Protein AF-A0A970J2X9-F1 (afdb_monomer)

Sequence (117 aa):
MKTAGAEEEQDLPGTDPVLKCYNGSQEVLALTYEQALAYIHSRNRFGIKLGLERMRALLAILGAPQQEYPVIHIAGTNGKGSTTALVGAVLKRAGYRVGVFTSPHLSSYCERLVING

Mean predicted aligned error: 11.16 Å

pLDDT: mean 79.53, std 22.26, range [27.92, 97.69]

Radius of gyration: 20.01 Å; Cα contacts (8 Å, |Δi|>4): 76; chains: 1; bounding box: 49×60×36 Å

Solvent-accessible surface area (backbone atoms only — not comparable to full-atom values): 7858 Å² total; per-residue (Å²): 143,79,92,86,74,87,78,77,84,74,85,65,95,81,73,66,74,67,41,81,40,62,70,82,92,44,85,44,92,54,42,41,66,66,57,48,50,51,54,59,59,64,65,58,80,80,61,90,74,85,81,58,65,69,56,53,53,51,35,58,77,67,71,41,65,84,74,78,56,93,81,88,86,78,82,71,96,67,61,45,64,62,52,50,53,52,53,48,52,54,44,39,74,71,71,47,91,36,78,48,80,51,77,83,60,91,90,45,80,64,69,23,59,37,70,70,115

Structure (mmCIF, N/CA/C/O backbone):
data_AF-A0A970J2X9-F1
#
_entry.id   AF-A0A970J2X9-F1
#
loop_
_atom_site.group_PDB
_atom_site.id
_atom_site.type_symbol
_atom_site.label_atom_id
_atom_site.label_alt_id
_atom_site.label_comp_id
_atom_site.label_asym_id
_atom_site.label_entity_id
_atom_site.label_seq_id
_atom_site.pdbx_PDB_ins_code
_atom_site.Cartn_x
_atom_site.Cartn_y
_atom_site.Cartn_z
_atom_site.occupancy
_atom_site.B_iso_or_equiv
_atom_site.auth_seq_id
_atom_site.auth_comp_id
_atom_site.auth_asym_id
_atom_site.auth_atom_id
_atom_site.pdbx_PDB_model_num
ATOM 1 N N . MET A 1 1 ? -33.994 -47.938 9.573 1.00 35.44 1 MET A N 1
ATOM 2 C CA . MET A 1 1 ? -33.429 -48.877 8.576 1.00 35.44 1 MET A CA 1
ATOM 3 C C . MET A 1 1 ? -33.719 -48.265 7.211 1.00 35.44 1 MET A C 1
ATOM 5 O O . MET A 1 1 ? -34.874 -48.243 6.838 1.00 35.44 1 MET A O 1
ATOM 9 N N . LYS A 1 2 ? -32.814 -47.607 6.489 1.00 30.16 2 LYS A N 1
ATOM 10 C CA . LYS A 1 2 ? -31.354 -47.483 6.536 1.00 30.16 2 LYS A CA 1
ATOM 11 C C . LYS A 1 2 ? -30.960 -46.031 6.231 1.00 30.16 2 LYS A C 1
ATOM 13 O O . LYS A 1 2 ? -31.621 -45.356 5.454 1.00 30.16 2 LYS A O 1
ATOM 18 N N . THR A 1 3 ? -29.872 -45.621 6.861 1.00 35.84 3 THR A N 1
ATOM 19 C CA . THR A 1 3 ? -28.998 -44.500 6.525 1.00 35.84 3 THR A CA 1
ATOM 20 C C . THR A 1 3 ? -28.284 -44.729 5.188 1.00 35.84 3 THR A C 1
ATOM 22 O O . THR A 1 3 ? -27.820 -45.835 4.918 1.00 35.84 3 THR A O 1
ATOM 25 N N . ALA A 1 4 ? -28.172 -43.669 4.394 1.00 35.16 4 ALA A N 1
ATOM 26 C CA . ALA A 1 4 ? -27.162 -43.423 3.361 1.00 35.16 4 ALA A CA 1
ATOM 27 C C . ALA A 1 4 ? -27.274 -41.922 3.068 1.00 35.16 4 ALA A C 1
ATOM 29 O O . ALA A 1 4 ? -28.380 -41.434 2.877 1.00 35.16 4 ALA A O 1
ATOM 30 N N . GLY A 1 5 ? -26.257 -41.087 3.095 1.00 27.92 5 GLY A N 1
ATOM 31 C CA . GLY A 1 5 ? -24.822 -41.216 3.257 1.00 27.92 5 GLY A CA 1
ATOM 32 C C . GLY A 1 5 ? -24.366 -39.799 2.930 1.00 27.92 5 GLY A C 1
ATOM 33 O O . GLY A 1 5 ? -24.695 -39.300 1.858 1.00 27.92 5 GLY A O 1
ATOM 34 N N . ALA A 1 6 ? -23.783 -39.102 3.902 1.00 34.69 6 ALA A N 1
ATOM 35 C CA . ALA A 1 6 ? -23.214 -37.787 3.666 1.00 34.69 6 ALA A CA 1
ATOM 36 C C . ALA A 1 6 ? -22.039 -37.985 2.707 1.00 34.69 6 ALA A C 1
ATOM 38 O O . ALA A 1 6 ? -21.061 -38.634 3.073 1.00 34.69 6 ALA A O 1
ATOM 39 N N . GLU A 1 7 ? -22.178 -37.516 1.472 1.00 32.66 7 GLU A N 1
ATOM 40 C CA . GLU A 1 7 ? -21.046 -37.440 0.561 1.00 32.66 7 GLU A CA 1
ATOM 41 C C . GLU A 1 7 ? -20.234 -36.212 0.963 1.00 32.66 7 GLU A C 1
ATOM 43 O O . GLU A 1 7 ? -20.703 -35.075 0.912 1.00 32.66 7 GLU A O 1
ATOM 48 N N . GLU A 1 8 ? -19.048 -36.506 1.487 1.00 31.27 8 GLU A N 1
ATOM 49 C CA . GLU A 1 8 ? -17.985 -35.573 1.820 1.00 31.27 8 GLU A CA 1
ATOM 50 C C . GLU A 1 8 ? -17.689 -34.676 0.615 1.00 31.27 8 GLU A C 1
ATOM 52 O O . GLU A 1 8 ? -17.231 -35.139 -0.431 1.00 31.27 8 GLU A O 1
ATOM 57 N N . GLU A 1 9 ? -17.929 -33.378 0.782 1.00 33.19 9 GLU A N 1
ATOM 58 C CA . GLU A 1 9 ? -17.438 -32.342 -0.117 1.00 33.19 9 GLU A 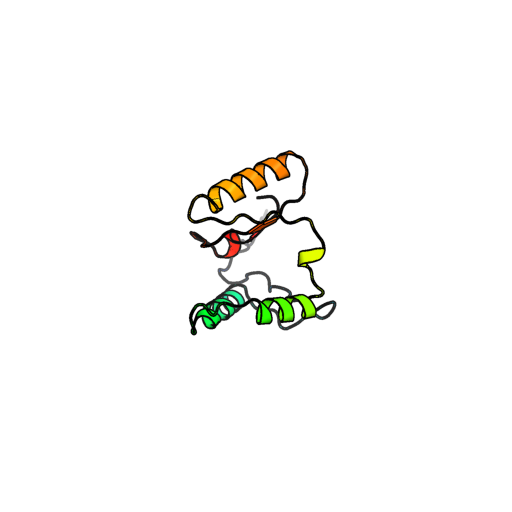CA 1
ATOM 59 C C . GLU A 1 9 ? -15.916 -32.272 0.064 1.00 33.19 9 GLU A C 1
ATOM 61 O O . GLU A 1 9 ? -15.388 -31.629 0.971 1.00 33.19 9 GLU A O 1
ATOM 66 N N . GLN A 1 10 ? -15.217 -33.076 -0.737 1.00 30.44 10 GLN A N 1
ATOM 67 C CA . GLN A 1 10 ? -13.765 -33.108 -0.790 1.00 30.44 10 GLN A CA 1
ATOM 68 C C . GLN A 1 10 ? -13.259 -31.774 -1.332 1.00 30.44 10 GLN A C 1
ATOM 70 O O . GLN A 1 10 ? -13.498 -31.415 -2.484 1.00 30.44 10 GLN A O 1
ATOM 75 N N . ASP A 1 11 ? -12.539 -31.073 -0.466 1.00 38.56 11 ASP A N 1
ATOM 76 C CA . ASP A 1 11 ? -11.775 -29.864 -0.734 1.00 38.56 11 ASP A CA 1
ATOM 77 C C . ASP A 1 11 ? -10.707 -30.174 -1.805 1.00 38.56 11 ASP A C 1
ATOM 79 O O . ASP A 1 11 ? -9.627 -30.706 -1.526 1.00 38.56 11 ASP A O 1
ATOM 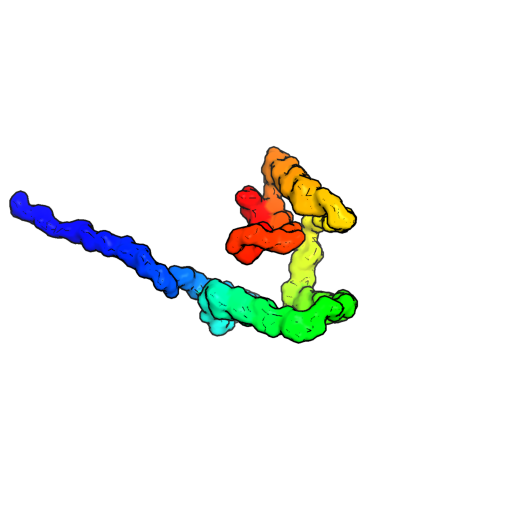83 N N . LEU A 1 12 ? -11.053 -29.949 -3.076 1.00 37.91 12 LEU A N 1
ATOM 84 C CA . LEU A 1 12 ? -10.149 -30.135 -4.208 1.00 37.91 12 LEU A CA 1
ATOM 85 C C . LEU A 1 12 ? -9.147 -28.967 -4.242 1.00 37.91 12 LEU A C 1
ATOM 87 O O . LEU A 1 12 ? -9.563 -27.808 -4.295 1.00 37.91 12 LEU A O 1
ATOM 91 N N . PRO A 1 13 ? -7.825 -29.224 -4.284 1.00 37.91 13 PRO A N 1
ATOM 92 C CA . PRO A 1 13 ? -6.838 -28.161 -4.403 1.00 37.91 13 PRO A CA 1
ATOM 93 C C . PRO A 1 13 ? -6.902 -27.580 -5.821 1.00 37.91 13 PRO A C 1
ATOM 95 O O . PRO A 1 13 ? -6.377 -28.177 -6.761 1.00 37.91 13 PRO A O 1
ATOM 98 N N . GLY A 1 14 ? -7.565 -26.433 -5.994 1.00 42.97 14 GLY A N 1
ATOM 99 C CA . GLY A 1 14 ? -7.553 -25.719 -7.277 1.00 42.97 14 GLY A CA 1
ATOM 100 C C . GLY A 1 14 ? -8.796 -24.926 -7.676 1.00 42.97 14 GLY A C 1
ATOM 101 O O . GLY A 1 14 ? -8.851 -24.475 -8.817 1.00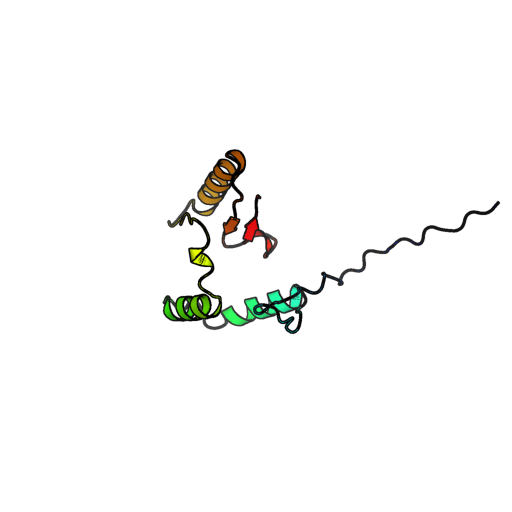 42.97 14 GLY A O 1
ATOM 102 N N . THR A 1 15 ? -9.781 -24.719 -6.803 1.00 41.75 15 THR A N 1
ATOM 103 C CA . THR A 1 15 ? -10.887 -23.787 -7.087 1.00 41.75 15 THR A CA 1
ATOM 104 C C . THR A 1 15 ? -10.826 -22.578 -6.170 1.00 41.75 15 THR A C 1
ATOM 106 O O . THR A 1 15 ? -11.737 -22.338 -5.380 1.00 41.75 15 THR A O 1
ATOM 109 N N . ASP A 1 16 ? -9.751 -21.796 -6.287 1.00 49.06 16 ASP A N 1
ATOM 110 C CA . ASP A 1 16 ? -9.787 -20.426 -5.783 1.00 49.06 16 ASP A CA 1
ATOM 111 C C . ASP A 1 16 ? -10.945 -19.697 -6.489 1.00 49.06 16 ASP A C 1
ATOM 113 O O . ASP A 1 16 ? -11.055 -19.771 -7.722 1.00 49.06 16 ASP A O 1
ATOM 117 N N . PRO A 1 17 ? -11.852 -19.030 -5.750 1.00 48.09 17 PRO A N 1
ATOM 118 C CA . PRO A 1 17 ? -12.983 -18.347 -6.349 1.00 48.09 17 PRO A CA 1
ATOM 119 C C . PRO A 1 17 ? -12.462 -17.352 -7.383 1.00 48.09 17 PRO A C 1
ATOM 121 O O . PRO A 1 17 ? -11.663 -16.469 -7.074 1.00 48.09 17 PRO A O 1
ATOM 124 N N . VAL A 1 18 ? -12.919 -17.538 -8.621 1.00 51.59 18 VAL A N 1
ATOM 125 C CA . VAL A 1 18 ? -12.629 -16.702 -9.786 1.00 51.59 18 VAL A CA 1
ATOM 126 C C . VAL A 1 18 ? -12.661 -15.226 -9.371 1.00 51.59 18 VAL A C 1
ATOM 128 O O . VAL A 1 18 ? -13.716 -14.698 -9.006 1.00 51.59 18 VAL A O 1
ATOM 131 N N . LEU A 1 19 ? -11.492 -14.574 -9.363 1.00 49.59 19 LEU A N 1
ATOM 132 C CA . LEU A 1 19 ? -11.353 -13.213 -8.860 1.00 49.59 19 LEU A CA 1
ATOM 133 C C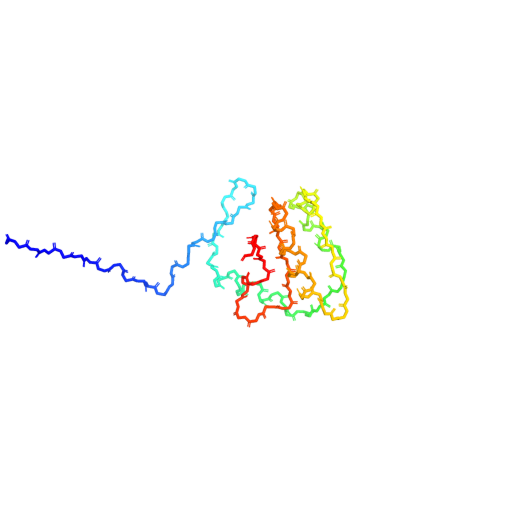 . LEU A 1 19 ? -12.071 -12.281 -9.840 1.00 49.59 19 LEU A C 1
ATOM 135 O O . LEU A 1 19 ? -11.593 -12.038 -10.949 1.00 49.59 19 LEU A O 1
ATOM 139 N N . LYS A 1 20 ? -13.253 -11.787 -9.463 1.00 47.97 20 LYS A N 1
ATOM 140 C CA . LYS A 1 20 ? -14.027 -10.894 -10.327 1.00 47.97 20 LYS A CA 1
ATOM 141 C C . LYS A 1 20 ? -13.323 -9.545 -10.436 1.00 47.97 20 LYS A C 1
ATOM 143 O O . LYS A 1 20 ? -13.345 -8.735 -9.511 1.00 47.97 20 LYS A O 1
ATOM 148 N N . CYS A 1 21 ? -12.686 -9.316 -11.577 1.00 46.94 21 CYS A N 1
ATOM 149 C CA . CYS A 1 21 ? -12.076 -8.043 -11.923 1.00 46.94 21 CYS A CA 1
ATOM 150 C C . CYS A 1 21 ? -13.136 -7.137 -12.555 1.00 46.94 21 CYS A C 1
ATOM 152 O O . CYS A 1 21 ? -13.727 -7.485 -13.577 1.00 46.94 21 CYS A O 1
ATOM 154 N N . TYR A 1 22 ? -13.347 -5.959 -11.970 1.00 51.72 22 TYR A N 1
ATOM 155 C CA . TYR A 1 22 ? -14.264 -4.956 -12.503 1.00 51.72 22 TYR A CA 1
ATOM 156 C C . TYR A 1 22 ? -13.497 -3.711 -12.945 1.00 51.72 22 TYR A C 1
ATOM 158 O O . TYR A 1 22 ? -12.707 -3.155 -12.182 1.00 51.72 22 TYR A O 1
ATOM 166 N N . ASN A 1 23 ? -13.752 -3.254 -14.171 1.00 48.06 23 ASN A N 1
ATOM 167 C CA . ASN A 1 23 ? -13.413 -1.902 -14.609 1.00 48.06 23 ASN A CA 1
ATOM 168 C C . ASN A 1 23 ? -14.714 -1.084 -14.622 1.00 48.06 23 ASN A C 1
ATOM 170 O O . ASN A 1 23 ? -15.478 -1.133 -15.587 1.00 48.06 23 ASN A O 1
ATOM 174 N N . GLY A 1 24 ? -15.034 -0.428 -13.504 1.00 64.94 24 GLY A N 1
ATOM 175 C CA . GLY A 1 24 ? -16.362 0.157 -13.293 1.00 64.94 24 GLY A CA 1
ATOM 176 C C . GLY A 1 24 ? -17.434 -0.924 -13.094 1.00 64.94 24 GLY A C 1
ATOM 177 O O . GLY A 1 24 ? -17.332 -1.721 -12.169 1.00 64.94 24 GLY A O 1
ATOM 178 N N . SER A 1 25 ? -18.463 -0.956 -13.952 1.00 49.97 25 SER A N 1
ATOM 179 C CA . SER A 1 25 ? -19.575 -1.931 -13.898 1.00 49.97 25 SER A CA 1
ATOM 180 C C . SER A 1 25 ? -19.405 -3.141 -14.829 1.00 49.97 25 SER A C 1
ATOM 182 O O . SER A 1 25 ? -20.299 -3.981 -14.898 1.00 49.97 25 SER A O 1
ATOM 184 N N . GLN A 1 26 ? -18.300 -3.229 -15.577 1.00 47.56 26 GLN A N 1
ATOM 185 C CA . GLN A 1 26 ? -18.056 -4.324 -16.520 1.00 47.56 26 GLN A CA 1
ATOM 186 C C . GLN A 1 26 ? -17.154 -5.399 -15.910 1.00 47.56 26 GLN A C 1
ATOM 188 O O . GLN A 1 26 ? -16.064 -5.097 -15.421 1.00 47.56 26 GLN A O 1
ATOM 193 N N . GLU A 1 27 ? -17.620 -6.648 -15.964 1.00 53.47 27 GLU A N 1
ATOM 194 C CA . GLU A 1 27 ? -16.859 -7.844 -15.598 1.00 53.47 27 GLU A CA 1
ATOM 195 C C . GLU A 1 27 ? -15.848 -8.144 -16.714 1.00 53.47 27 GLU A C 1
ATOM 197 O O . GLU A 1 27 ? -16.218 -8.357 -17.870 1.00 53.47 27 GLU A O 1
ATOM 202 N N . VAL A 1 28 ? -14.559 -8.099 -16.386 1.00 59.19 28 VAL A N 1
ATOM 203 C CA . VAL A 1 28 ? -13.462 -8.401 -17.317 1.00 59.19 28 VAL A CA 1
ATOM 204 C C . VAL A 1 28 ? -12.888 -9.768 -16.953 1.00 59.19 28 VAL A C 1
ATOM 206 O O . VAL A 1 28 ? -12.892 -10.116 -15.774 1.00 59.19 28 VAL A O 1
ATOM 209 N N . LEU A 1 29 ? -12.402 -10.517 -17.961 1.00 58.06 29 LEU A N 1
ATOM 210 C CA . LEU A 1 29 ? -11.774 -11.848 -17.855 1.00 58.06 29 LEU A CA 1
ATOM 211 C C . LEU A 1 29 ? -11.165 -12.093 -16.472 1.00 58.06 29 LEU A C 1
ATOM 213 O O . LEU A 1 29 ? -10.138 -11.515 -16.109 1.00 58.06 29 LEU A O 1
ATOM 217 N N . ALA A 1 30 ? -11.846 -12.929 -15.702 1.00 68.94 30 ALA A N 1
ATOM 218 C CA . ALA A 1 30 ? -11.481 -13.177 -14.332 1.00 68.94 30 ALA A CA 1
ATOM 219 C C . ALA A 1 30 ? -10.290 -14.141 -14.287 1.00 68.94 30 ALA A C 1
ATOM 221 O O . ALA A 1 30 ? -10.344 -15.252 -14.814 1.00 68.94 30 ALA A O 1
ATOM 222 N N . LEU A 1 31 ? -9.189 -13.667 -13.707 1.00 77.19 31 LEU A N 1
ATOM 223 C CA . LEU A 1 31 ? -7.981 -14.456 -13.493 1.00 77.19 31 LEU A CA 1
ATOM 224 C C . LEU A 1 31 ? -8.147 -15.272 -12.210 1.00 77.19 31 LEU A C 1
ATOM 226 O O . LEU A 1 31 ? -8.720 -14.781 -11.233 1.00 77.19 31 LEU A O 1
ATOM 230 N N . THR A 1 32 ? -7.599 -16.487 -12.177 1.00 88.31 32 THR A N 1
ATOM 231 C CA . THR A 1 32 ? -7.380 -17.166 -10.890 1.00 88.31 32 THR 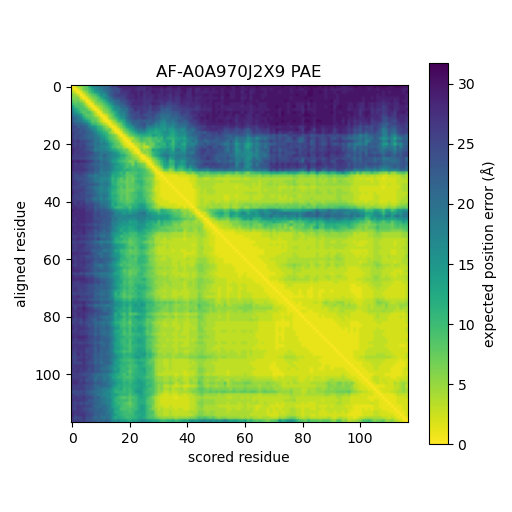A CA 1
ATOM 232 C C . THR A 1 32 ? -6.317 -16.416 -10.084 1.00 88.31 32 THR A C 1
ATOM 234 O O . THR A 1 32 ? -5.543 -15.618 -10.634 1.00 88.31 32 THR A O 1
ATOM 237 N N . TYR A 1 33 ? -6.256 -16.667 -8.778 1.00 86.69 33 TYR A N 1
ATOM 238 C CA . TYR A 1 33 ? -5.238 -16.078 -7.909 1.00 86.69 33 TYR A CA 1
ATOM 239 C C . TYR A 1 33 ? -3.818 -16.353 -8.424 1.00 86.69 33 TYR A C 1
ATOM 241 O O . TYR A 1 33 ? -2.997 -15.438 -8.523 1.00 86.69 33 TYR A O 1
ATOM 249 N N . GLU A 1 34 ? -3.539 -17.586 -8.844 1.00 90.19 34 GLU A N 1
ATOM 250 C CA . GLU A 1 34 ? -2.234 -18.007 -9.351 1.00 90.19 34 GLU A CA 1
ATOM 251 C C . GLU A 1 34 ? -1.887 -17.301 -10.659 1.00 90.19 34 GLU A C 1
ATOM 253 O O . GLU A 1 34 ? -0.755 -16.847 -10.839 1.00 90.19 34 GLU A O 1
ATOM 258 N N . GLN A 1 35 ? -2.860 -17.161 -11.565 1.00 89.06 35 GLN A N 1
ATOM 259 C CA . GLN A 1 35 ? -2.675 -16.443 -12.825 1.00 89.06 35 GLN A CA 1
ATOM 260 C C . GLN A 1 35 ? -2.385 -14.959 -12.582 1.00 89.06 35 GLN A C 1
ATOM 262 O O . GLN A 1 35 ? -1.474 -14.394 -13.195 1.00 89.06 35 GLN A O 1
ATOM 267 N N . ALA A 1 36 ? -3.114 -14.328 -11.658 1.00 90.06 36 ALA A N 1
ATOM 268 C CA . ALA A 1 36 ? -2.884 -12.943 -11.268 1.00 90.06 36 ALA A CA 1
ATOM 269 C C . ALA A 1 36 ? -1.500 -12.762 -10.621 1.00 90.06 36 ALA A C 1
ATOM 271 O O . ALA A 1 36 ? -0.767 -11.828 -10.964 1.00 90.06 36 ALA A O 1
ATOM 272 N N . LEU A 1 37 ? -1.100 -13.674 -9.733 1.00 90.56 37 LEU A N 1
ATOM 273 C CA . LEU A 1 37 ? 0.198 -13.629 -9.067 1.00 90.56 37 LEU A CA 1
ATOM 274 C C . LEU A 1 37 ? 1.351 -13.827 -10.063 1.00 90.56 37 LEU A C 1
ATOM 276 O O . LEU A 1 37 ? 2.318 -13.059 -10.053 1.00 90.56 37 LEU A O 1
ATOM 280 N N . ALA A 1 38 ? 1.222 -14.789 -10.981 1.00 90.56 38 ALA A N 1
ATOM 281 C CA . ALA A 1 38 ? 2.175 -15.006 -12.067 1.00 90.56 38 ALA A CA 1
ATOM 282 C C . ALA A 1 38 ? 2.302 -13.763 -12.961 1.00 90.56 38 ALA A C 1
ATOM 284 O O . ALA A 1 38 ? 3.417 -13.341 -13.293 1.00 90.56 38 ALA A O 1
ATOM 285 N N . TYR A 1 39 ? 1.176 -13.122 -13.292 1.00 89.69 39 TYR A N 1
ATOM 286 C CA . TYR A 1 39 ? 1.166 -11.871 -14.042 1.00 89.69 39 TYR A CA 1
ATOM 287 C C . TYR A 1 39 ? 1.926 -10.758 -13.309 1.00 89.69 39 TYR A C 1
ATOM 289 O O . TYR A 1 39 ? 2.806 -10.135 -13.909 1.00 89.69 39 TYR A O 1
ATOM 297 N N . ILE A 1 40 ? 1.669 -10.541 -12.013 1.00 88.94 40 ILE A N 1
ATOM 298 C CA . ILE A 1 40 ? 2.362 -9.526 -11.199 1.00 88.94 40 ILE A CA 1
ATOM 299 C C . ILE A 1 40 ? 3.871 -9.795 -11.166 1.00 88.94 40 ILE A C 1
ATOM 301 O O . ILE A 1 40 ? 4.668 -8.886 -11.419 1.00 88.94 40 ILE A O 1
ATOM 305 N N . HIS A 1 41 ? 4.285 -11.038 -10.918 1.00 87.94 41 HIS A N 1
ATOM 306 C CA . HIS A 1 41 ? 5.701 -11.406 -10.859 1.00 87.94 41 HIS A CA 1
ATOM 307 C C . HIS A 1 41 ? 6.419 -11.221 -12.205 1.00 87.94 41 HIS A C 1
ATOM 309 O O . HIS A 1 41 ? 7.565 -10.764 -12.230 1.00 87.94 41 HIS A O 1
ATOM 315 N N . SER A 1 42 ? 5.734 -11.453 -13.332 1.00 88.25 42 SER A N 1
ATOM 316 C CA . SER A 1 42 ? 6.290 -11.235 -14.678 1.00 88.25 42 SER A CA 1
ATOM 317 C C . SER A 1 42 ? 6.732 -9.782 -14.932 1.00 88.25 42 SER A C 1
ATOM 319 O O . SER A 1 42 ? 7.587 -9.513 -15.784 1.00 88.25 42 SER A O 1
ATOM 321 N N . ARG A 1 43 ? 6.177 -8.815 -14.184 1.00 84.12 43 ARG A N 1
ATOM 322 C CA . ARG A 1 43 ? 6.454 -7.382 -14.357 1.00 84.12 43 ARG A CA 1
ATOM 323 C C . ARG A 1 43 ? 7.792 -6.937 -13.775 1.00 84.12 43 ARG A C 1
ATOM 325 O O . ARG A 1 43 ? 8.274 -5.870 -14.157 1.00 84.12 43 ARG A O 1
ATOM 332 N N . ASN A 1 44 ? 8.430 -7.749 -12.930 1.00 73.44 44 ASN A N 1
ATOM 333 C CA . ASN A 1 44 ? 9.685 -7.390 -12.261 1.00 73.44 44 ASN A CA 1
ATOM 334 C C . ASN A 1 44 ? 10.940 -7.531 -13.158 1.00 73.44 44 ASN A C 1
ATOM 336 O O . ASN A 1 44 ? 12.061 -7.282 -12.725 1.00 73.44 44 ASN A O 1
ATOM 340 N N . ARG A 1 45 ? 10.770 -7.902 -14.437 1.00 62.97 45 ARG A N 1
ATOM 341 C CA . ARG A 1 45 ? 11.859 -8.247 -15.373 1.00 62.97 45 ARG A CA 1
ATOM 342 C C . ARG A 1 45 ? 12.840 -7.107 -15.698 1.00 62.97 45 ARG A C 1
ATOM 344 O O . ARG A 1 45 ? 13.947 -7.382 -16.144 1.00 62.97 45 ARG A O 1
ATOM 351 N N . PHE A 1 46 ? 12.458 -5.845 -15.493 1.00 68.44 46 PHE A N 1
ATOM 352 C CA . PHE A 1 46 ? 13.273 -4.672 -15.862 1.00 68.44 46 PHE A CA 1
ATOM 353 C C . PHE A 1 46 ? 13.866 -3.915 -14.663 1.00 68.44 46 PHE A C 1
ATOM 355 O O . PHE A 1 46 ? 14.349 -2.794 -14.835 1.00 68.44 46 PHE A O 1
ATOM 362 N N . GLY A 1 47 ? 13.814 -4.498 -13.461 1.00 74.75 47 GLY A N 1
ATOM 363 C CA . GLY A 1 47 ? 14.284 -3.857 -12.234 1.00 74.75 47 GLY A CA 1
ATOM 364 C C . GLY A 1 47 ? 13.441 -2.651 -11.798 1.00 74.75 47 GLY A C 1
ATOM 365 O O . GLY A 1 47 ? 12.373 -2.358 -12.347 1.00 74.75 47 GLY A O 1
ATOM 366 N N . ILE A 1 48 ? 13.926 -1.938 -10.778 1.00 80.38 48 ILE A N 1
ATOM 367 C CA . ILE A 1 48 ? 13.234 -0.782 -10.199 1.00 80.38 48 ILE A CA 1
ATOM 368 C C . ILE A 1 48 ? 13.473 0.444 -11.083 1.00 80.38 48 ILE A C 1
ATOM 370 O O . ILE A 1 48 ? 14.551 1.032 -11.090 1.00 80.38 48 ILE A O 1
ATOM 374 N N . LYS A 1 49 ? 12.435 0.863 -11.808 1.00 83.06 49 LYS A N 1
ATOM 375 C CA . LYS A 1 49 ? 12.403 2.164 -12.488 1.00 83.06 49 LYS A CA 1
ATOM 376 C C . LYS A 1 49 ? 11.753 3.190 -11.565 1.00 83.06 49 LYS A C 1
ATOM 378 O O . LYS A 1 49 ? 10.543 3.111 -11.349 1.00 83.06 49 LYS A O 1
ATOM 383 N N . LEU A 1 50 ? 12.550 4.121 -11.045 1.00 85.31 50 LEU A N 1
ATOM 384 C CA . LEU A 1 50 ? 12.070 5.248 -10.242 1.00 85.31 50 LEU A CA 1
ATOM 385 C C . LEU A 1 50 ? 11.252 6.229 -11.102 1.00 85.31 50 LEU A C 1
ATOM 387 O O . LEU A 1 50 ? 11.376 6.236 -12.326 1.00 85.31 50 LEU A O 1
ATOM 391 N N . GLY A 1 51 ? 10.404 7.030 -10.453 1.00 90.69 51 GLY A N 1
ATOM 392 C CA . GLY A 1 51 ? 9.487 7.976 -11.101 1.00 90.69 51 GLY A CA 1
ATOM 393 C C . GLY A 1 51 ? 8.025 7.720 -10.732 1.00 90.69 51 GLY A C 1
ATOM 394 O O . GLY A 1 51 ? 7.624 6.586 -10.455 1.00 90.69 51 GLY A O 1
ATOM 395 N N . LEU A 1 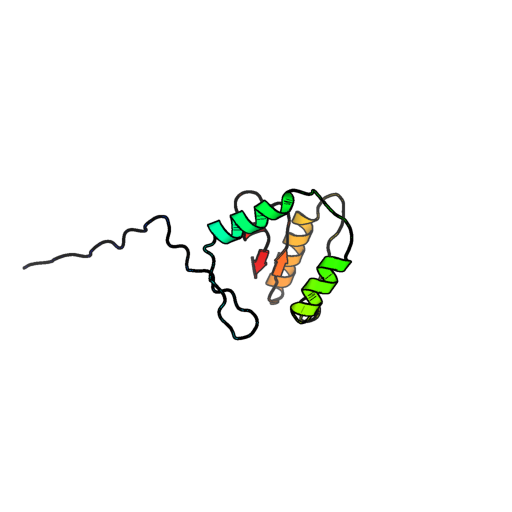52 ? 7.222 8.783 -10.710 1.00 94.19 52 LEU A N 1
ATOM 396 C CA . LEU A 1 52 ? 5.810 8.750 -10.303 1.00 94.19 52 LEU A CA 1
ATOM 397 C C . LEU A 1 52 ? 4.843 8.870 -11.485 1.00 94.19 52 LEU A C 1
ATOM 399 O O . LEU A 1 52 ? 3.642 8.720 -11.309 1.00 94.19 52 LEU A O 1
ATOM 403 N N . GLU A 1 53 ? 5.343 9.106 -12.690 1.00 94.88 53 GLU A N 1
ATOM 404 C CA . GLU A 1 53 ? 4.581 9.436 -13.895 1.00 94.88 53 GLU A CA 1
ATOM 405 C C . GLU A 1 53 ? 3.634 8.293 -14.269 1.00 94.88 53 GLU A C 1
ATOM 407 O O . GLU A 1 53 ? 2.437 8.503 -14.445 1.00 94.88 53 GLU A O 1
ATOM 412 N N . ARG A 1 54 ? 4.146 7.055 -14.288 1.00 91.69 54 ARG A N 1
ATOM 413 C CA . ARG A 1 54 ? 3.337 5.855 -14.565 1.00 91.69 54 ARG A CA 1
ATOM 414 C C . ARG A 1 54 ? 2.270 5.618 -13.500 1.00 91.69 54 ARG A C 1
ATOM 416 O O . ARG A 1 54 ? 1.159 5.227 -13.833 1.00 91.69 54 ARG A O 1
ATOM 423 N N . MET A 1 55 ? 2.617 5.849 -12.232 1.00 93.56 55 MET A N 1
ATOM 424 C CA . MET A 1 55 ? 1.681 5.668 -11.124 1.00 93.56 55 MET A CA 1
ATOM 425 C C . MET A 1 55 ? 0.578 6.729 -11.173 1.00 93.56 55 MET A C 1
ATOM 427 O O . MET A 1 55 ? -0.592 6.392 -11.073 1.00 93.56 55 MET A O 1
ATOM 431 N N . ARG A 1 56 ? 0.929 7.998 -11.412 1.00 95.56 56 ARG A N 1
ATOM 432 C CA . ARG A 1 56 ? -0.034 9.095 -11.583 1.00 95.56 56 ARG A CA 1
ATOM 433 C C . ARG A 1 56 ? -0.984 8.841 -12.752 1.00 95.56 56 ARG A C 1
ATOM 435 O O . ARG A 1 56 ? -2.183 9.022 -12.585 1.00 95.56 56 ARG A O 1
ATOM 442 N N . ALA A 1 57 ? -0.470 8.380 -13.895 1.00 95.19 57 ALA A N 1
ATOM 443 C CA . ALA A 1 57 ? -1.298 8.029 -15.048 1.00 95.19 57 ALA A CA 1
ATOM 444 C C . ALA A 1 57 ? -2.272 6.879 -14.732 1.00 95.19 57 ALA A C 1
ATOM 446 O O . ALA A 1 57 ? -3.452 6.974 -15.055 1.00 95.19 57 ALA A O 1
ATOM 447 N N . LEU A 1 58 ? -1.804 5.826 -14.050 1.00 93.88 58 LEU A N 1
ATOM 448 C CA . LEU A 1 58 ? -2.657 4.711 -13.629 1.00 93.88 58 LEU A CA 1
ATOM 449 C C . LEU A 1 58 ? -3.748 5.163 -12.650 1.00 93.88 58 LEU A C 1
ATOM 451 O O . LEU A 1 58 ? -4.915 4.840 -12.842 1.00 93.88 58 LEU A O 1
ATOM 455 N N . LEU A 1 59 ? -3.386 5.931 -11.622 1.00 94.38 59 LEU A N 1
ATOM 456 C CA . LEU A 1 59 ? -4.345 6.425 -10.633 1.00 94.38 59 LEU A CA 1
ATOM 457 C C . LEU A 1 59 ? -5.388 7.354 -11.264 1.00 94.38 59 LEU A C 1
ATOM 459 O O . LEU A 1 59 ? -6.543 7.304 -10.862 1.00 94.38 59 LEU A O 1
ATOM 463 N N . ALA A 1 60 ? -5.017 8.151 -12.271 1.00 94.44 60 ALA A N 1
ATOM 464 C CA . ALA A 1 60 ? -5.970 8.972 -13.016 1.00 94.44 60 ALA A CA 1
ATOM 465 C C . ALA A 1 60 ? -7.010 8.120 -13.769 1.00 94.44 60 ALA A C 1
ATOM 467 O O . ALA A 1 60 ? -8.193 8.443 -13.732 1.00 94.44 60 ALA A O 1
ATOM 468 N N . ILE A 1 61 ? -6.591 7.009 -14.390 1.00 94.75 61 ILE A N 1
ATOM 469 C CA . ILE A 1 61 ? -7.504 6.059 -15.056 1.00 94.75 61 ILE A CA 1
ATOM 470 C C . ILE A 1 61 ? -8.453 5.403 -14.044 1.00 94.75 61 ILE A C 1
ATOM 472 O O . ILE A 1 61 ? -9.618 5.179 -14.351 1.00 94.75 61 ILE A O 1
ATOM 476 N N . LEU A 1 62 ? -7.966 5.123 -12.833 1.00 92.31 62 LEU A N 1
ATOM 477 C CA . LEU A 1 62 ? -8.742 4.492 -11.762 1.00 92.31 62 LEU A CA 1
ATOM 478 C C . LEU A 1 62 ? -9.648 5.462 -10.984 1.00 92.31 62 LEU A C 1
ATOM 480 O O . LEU A 1 62 ? -10.281 5.037 -10.024 1.00 92.31 62 LEU A O 1
ATOM 484 N N . GLY A 1 63 ? -9.710 6.746 -11.356 1.00 95.06 63 GLY A N 1
ATOM 485 C CA . GLY A 1 63 ? -10.553 7.733 -10.669 1.00 95.06 63 GLY A CA 1
ATOM 486 C C . GLY A 1 63 ? -9.948 8.324 -9.390 1.00 95.06 63 GLY A C 1
ATOM 487 O O . GLY A 1 63 ? -10.671 8.850 -8.559 1.00 95.06 63 GLY A O 1
ATOM 488 N N . ALA A 1 64 ? -8.623 8.276 -9.239 1.00 93.25 64 ALA A N 1
ATOM 489 C CA . ALA A 1 64 ? -7.877 8.793 -8.088 1.00 93.25 64 ALA A CA 1
ATOM 490 C C . ALA A 1 64 ? -8.306 8.222 -6.709 1.00 93.25 64 ALA A C 1
ATOM 492 O O . ALA A 1 64 ? -8.449 8.991 -5.754 1.00 93.25 64 ALA A O 1
ATOM 493 N N . PRO A 1 65 ? -8.403 6.884 -6.546 1.00 93.94 65 PRO A N 1
ATOM 494 C CA . PRO A 1 65 ? -8.906 6.249 -5.319 1.00 93.94 65 PRO A CA 1
ATOM 495 C C . PRO A 1 65 ? -8.095 6.605 -4.063 1.00 93.94 65 PRO A C 1
ATOM 497 O O . PRO A 1 65 ? -8.614 6.618 -2.952 1.00 93.94 65 PRO A O 1
ATOM 500 N N . GLN A 1 66 ? -6.818 6.965 -4.219 1.00 94.19 66 GLN A N 1
ATOM 501 C CA . GLN A 1 66 ? -5.956 7.427 -3.129 1.00 94.19 66 GLN A CA 1
ATOM 502 C C . GLN A 1 66 ? -6.417 8.740 -2.468 1.00 94.19 66 GLN A C 1
ATOM 504 O O . GLN A 1 66 ? -5.839 9.132 -1.459 1.00 94.19 66 GLN A O 1
ATOM 509 N N . GLN A 1 67 ? -7.380 9.454 -3.060 1.00 95.88 67 GLN A N 1
ATOM 510 C CA . GLN A 1 67 ? -7.949 10.696 -2.527 1.00 95.88 67 GLN A CA 1
ATOM 511 C C . GLN A 1 67 ? -9.266 10.472 -1.766 1.00 95.88 67 GLN A C 1
ATOM 513 O O . GLN A 1 67 ? -9.776 11.411 -1.161 1.00 95.88 67 GLN A O 1
ATOM 518 N N . GLU A 1 68 ? -9.807 9.251 -1.765 1.00 96.12 68 GLU A N 1
ATOM 519 C CA . GLU A 1 68 ? -11.117 8.944 -1.171 1.00 96.12 68 GLU A CA 1
ATOM 520 C C . GLU A 1 68 ? -11.069 8.710 0.347 1.00 96.12 68 GLU A C 1
ATOM 522 O O . GLU A 1 68 ? -12.108 8.640 1.003 1.00 96.12 68 GLU A O 1
ATOM 527 N N . TYR A 1 69 ? -9.875 8.581 0.931 1.00 95.25 69 TYR A N 1
ATOM 528 C CA . TYR A 1 69 ? -9.698 8.294 2.353 1.00 95.25 69 TYR A CA 1
ATOM 529 C C . TYR A 1 69 ? -8.425 8.938 2.927 1.00 95.25 69 TYR A C 1
ATOM 531 O O . TYR A 1 69 ? -7.465 9.185 2.194 1.00 95.25 69 TYR A O 1
ATOM 539 N N . PRO A 1 70 ? -8.371 9.197 4.250 1.00 95.94 70 PRO A N 1
ATOM 540 C CA . PRO A 1 70 ? -7.160 9.678 4.909 1.00 95.94 70 PRO A CA 1
ATOM 541 C C . PRO A 1 70 ? -6.017 8.659 4.820 1.00 95.94 70 PRO A C 1
ATOM 543 O O . PRO A 1 70 ? -6.228 7.459 4.999 1.00 95.94 70 PR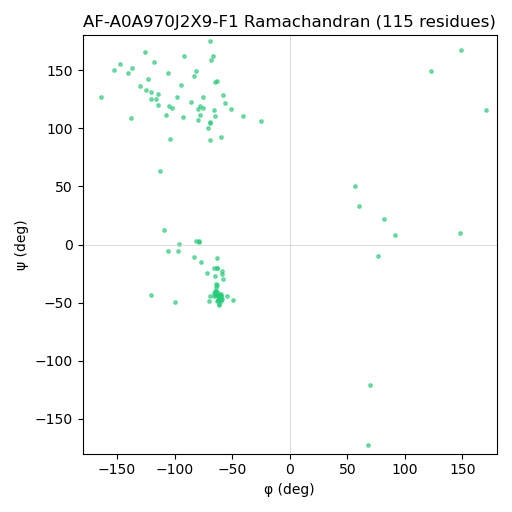O A O 1
ATOM 546 N N . VAL A 1 71 ? -4.789 9.139 4.605 1.00 96.81 71 VAL A N 1
ATOM 547 C CA . VAL A 1 71 ? -3.596 8.291 4.454 1.00 96.81 71 VAL A CA 1
ATOM 548 C C . VAL A 1 71 ? -2.515 8.690 5.454 1.00 96.81 71 VAL A C 1
ATOM 550 O O . VAL A 1 71 ? -2.162 9.861 5.572 1.00 96.81 71 VAL A O 1
ATOM 553 N N . ILE A 1 72 ? -1.935 7.691 6.123 1.00 97.12 72 ILE A N 1
ATOM 554 C CA . ILE A 1 72 ? -0.708 7.829 6.914 1.00 97.12 72 ILE A CA 1
ATOM 555 C C . ILE A 1 72 ? 0.433 7.189 6.123 1.00 97.12 72 ILE A C 1
ATOM 557 O O . ILE A 1 72 ? 0.404 5.993 5.841 1.00 97.12 72 ILE A O 1
ATOM 561 N N . HIS A 1 73 ? 1.448 7.979 5.769 1.00 96.56 73 HIS A N 1
ATOM 562 C CA . HIS A 1 73 ? 2.614 7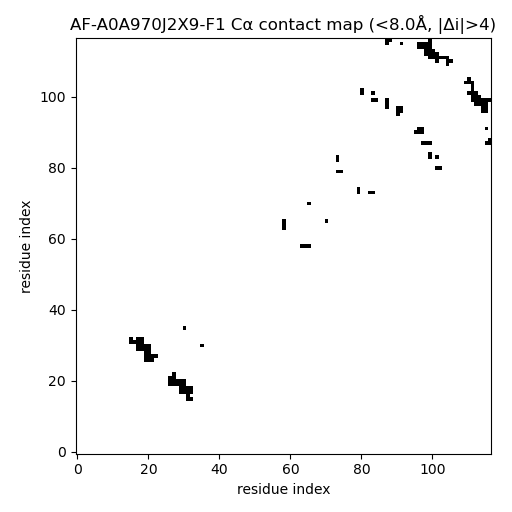.498 5.029 1.00 96.56 73 HIS A CA 1
ATOM 563 C C . HIS A 1 73 ? 3.806 7.305 5.972 1.00 96.56 73 HIS A C 1
ATOM 565 O O . HIS A 1 73 ? 4.299 8.261 6.569 1.00 96.56 73 HIS A O 1
ATOM 571 N N . ILE A 1 74 ? 4.280 6.063 6.092 1.00 96.31 74 ILE A N 1
ATOM 572 C CA . ILE A 1 74 ? 5.410 5.693 6.951 1.00 96.31 74 ILE A CA 1
ATOM 573 C C . ILE A 1 74 ? 6.633 5.391 6.080 1.00 96.31 74 ILE A C 1
ATOM 575 O O . ILE A 1 74 ? 6.681 4.379 5.380 1.00 96.31 74 ILE A O 1
ATOM 579 N N . ALA A 1 75 ? 7.643 6.257 6.157 1.00 95.31 75 ALA A N 1
ATOM 580 C CA . ALA A 1 75 ? 8.921 6.112 5.465 1.00 95.31 75 ALA A CA 1
ATOM 581 C C . ALA A 1 75 ? 10.086 6.003 6.464 1.00 95.31 75 ALA A C 1
ATOM 583 O O . ALA A 1 75 ? 9.982 6.433 7.610 1.00 95.31 75 ALA A O 1
ATOM 584 N N . GLY A 1 76 ? 11.203 5.414 6.030 1.00 94.12 76 GLY A N 1
ATOM 585 C CA . GLY A 1 76 ? 12.412 5.257 6.844 1.00 94.12 76 GLY A CA 1
ATOM 586 C C . GLY A 1 76 ? 13.203 4.001 6.490 1.00 94.12 76 GLY A C 1
ATOM 587 O O . GLY A 1 76 ? 12.710 3.119 5.787 1.00 94.12 76 GLY A O 1
ATOM 588 N N . THR A 1 77 ? 14.435 3.885 6.977 1.00 93.31 77 THR A N 1
ATOM 589 C CA . THR A 1 77 ? 15.289 2.717 6.700 1.00 93.31 77 THR A CA 1
ATOM 590 C C . THR A 1 77 ? 14.769 1.474 7.422 1.00 93.31 77 THR A C 1
ATOM 592 O O . THR A 1 77 ? 14.510 0.454 6.786 1.00 93.31 77 THR A O 1
ATOM 595 N N . ASN A 1 78 ? 14.469 1.600 8.717 1.00 94.56 78 ASN A N 1
ATOM 596 C CA . ASN A 1 78 ? 14.046 0.503 9.591 1.00 94.56 78 ASN A CA 1
ATOM 597 C C . ASN A 1 78 ? 12.713 0.812 10.285 1.00 94.56 78 ASN A C 1
ATOM 599 O O . ASN A 1 78 ? 12.242 1.946 10.272 1.00 94.56 78 ASN A O 1
ATOM 603 N N . GLY A 1 79 ? 12.077 -0.210 10.860 1.00 94.31 79 GLY A N 1
ATOM 604 C CA . GLY A 1 79 ? 10.899 -0.048 11.722 1.00 94.31 79 GLY A CA 1
ATOM 605 C C . GLY A 1 79 ? 9.567 0.230 11.017 1.00 94.31 79 GLY A C 1
ATOM 606 O O . GLY A 1 79 ? 8.534 0.113 11.659 1.00 94.31 79 GLY A O 1
ATOM 607 N N . LYS A 1 80 ? 9.545 0.513 9.706 1.00 96.62 80 LYS A N 1
ATOM 608 C CA . LYS A 1 80 ? 8.308 0.804 8.948 1.00 96.62 80 LYS A CA 1
ATOM 609 C C . LYS A 1 80 ? 7.202 -0.230 9.175 1.00 96.62 80 LYS A C 1
ATOM 611 O O . LYS A 1 80 ? 6.073 0.152 9.452 1.00 96.62 80 LYS A O 1
ATOM 616 N N . GLY A 1 81 ? 7.532 -1.522 9.083 1.00 93.31 81 GLY A N 1
ATOM 617 C CA . GLY A 1 81 ? 6.568 -2.609 9.283 1.00 93.31 81 GLY A CA 1
ATOM 618 C C . GLY A 1 81 ? 5.981 -2.602 10.694 1.00 93.31 81 GLY A C 1
ATOM 619 O O . GLY A 1 81 ? 4.766 -2.532 10.850 1.00 93.31 81 GLY A O 1
ATOM 620 N N . SER A 1 82 ? 6.841 -2.572 11.717 1.00 95.25 82 SER A N 1
ATOM 621 C CA . SER A 1 82 ? 6.427 -2.528 13.125 1.00 95.25 82 SER A CA 1
ATOM 622 C C . SER A 1 82 ? 5.610 -1.277 13.457 1.00 95.25 82 SER A C 1
ATOM 624 O O . SER A 1 82 ? 4.575 -1.376 14.110 1.00 95.25 82 SER A O 1
ATOM 626 N N . THR A 1 83 ? 6.020 -0.105 12.964 1.00 96.75 83 THR A N 1
ATOM 627 C CA . THR A 1 83 ? 5.273 1.147 13.142 1.00 96.75 83 THR A CA 1
ATOM 628 C C . THR A 1 83 ? 3.920 1.088 12.442 1.00 96.75 83 THR A C 1
ATOM 630 O O . THR A 1 83 ? 2.919 1.492 13.023 1.00 96.75 83 THR A O 1
ATOM 633 N N . THR A 1 84 ? 3.857 0.541 11.225 1.00 96.31 84 THR A N 1
ATOM 634 C CA . THR A 1 84 ? 2.594 0.387 10.485 1.00 96.31 84 THR A CA 1
ATOM 635 C C . THR A 1 84 ? 1.635 -0.539 11.229 1.00 96.31 84 THR A C 1
ATOM 637 O O . THR A 1 84 ? 0.464 -0.201 11.387 1.00 96.31 84 THR A O 1
ATOM 640 N N . ALA A 1 85 ? 2.131 -1.663 11.755 1.00 94.69 85 ALA A N 1
ATOM 641 C CA . ALA A 1 85 ? 1.338 -2.588 12.559 1.00 94.69 85 ALA A CA 1
ATOM 642 C C . ALA A 1 85 ? 0.812 -1.926 13.845 1.00 94.69 85 ALA A C 1
ATOM 644 O O . ALA A 1 85 ? -0.369 -2.051 14.166 1.00 94.69 85 ALA A O 1
ATOM 645 N N . LEU A 1 86 ? 1.664 -1.170 14.548 1.00 96.19 86 LEU A N 1
ATOM 646 C CA . LEU A 1 86 ? 1.284 -0.441 15.758 1.00 96.19 86 LEU A CA 1
ATOM 647 C C . LEU A 1 86 ? 0.194 0.602 15.474 1.00 96.19 86 LEU A C 1
ATOM 649 O O . LEU A 1 86 ? -0.835 0.617 16.148 1.00 96.19 86 LEU A O 1
ATOM 653 N N . VAL A 1 87 ? 0.399 1.449 14.463 1.00 96.94 87 VAL A N 1
ATOM 654 C CA . VAL A 1 87 ? -0.566 2.484 14.062 1.00 96.94 87 VAL A CA 1
ATOM 655 C C . VAL A 1 87 ? -1.886 1.848 13.632 1.00 96.94 87 VAL A C 1
ATOM 657 O O . VAL A 1 87 ? -2.947 2.279 14.084 1.00 96.94 87 VAL A O 1
ATOM 660 N N . GLY A 1 88 ? -1.830 0.787 12.823 1.00 96.50 88 GLY A N 1
ATOM 661 C CA . GLY A 1 88 ? -3.016 0.066 12.373 1.00 96.50 88 GLY A CA 1
ATOM 662 C C . GLY A 1 88 ? -3.824 -0.517 13.533 1.00 96.50 88 GLY A C 1
ATOM 663 O O . GLY A 1 88 ? -5.041 -0.344 13.587 1.00 96.50 88 GLY A O 1
ATOM 664 N N . ALA A 1 89 ? -3.151 -1.132 14.510 1.00 96.38 89 ALA A N 1
ATOM 665 C CA . ALA A 1 89 ? -3.794 -1.674 15.703 1.00 96.38 89 ALA A CA 1
ATOM 666 C C . ALA A 1 89 ? -4.449 -0.583 16.565 1.00 96.38 89 ALA A C 1
ATOM 668 O O . ALA A 1 89 ? -5.577 -0.765 17.025 1.00 96.38 89 ALA A O 1
ATOM 669 N N . VAL A 1 90 ? -3.777 0.556 16.770 1.00 97.50 90 VAL A N 1
ATOM 670 C CA . VAL A 1 90 ? -4.324 1.688 17.540 1.00 97.50 90 VAL A CA 1
ATOM 671 C C . VAL A 1 90 ? -5.569 2.260 16.863 1.00 97.50 90 VAL A C 1
ATOM 673 O O . VAL A 1 90 ? -6.598 2.405 17.519 1.00 97.50 90 VAL A O 1
ATOM 676 N N . LEU A 1 91 ? -5.513 2.527 15.557 1.00 97.31 91 LEU A N 1
ATOM 677 C CA . LEU A 1 91 ? -6.652 3.071 14.810 1.00 97.31 91 LEU A CA 1
ATOM 678 C C . LEU A 1 91 ? -7.825 2.088 14.754 1.00 97.31 91 LEU A C 1
ATOM 680 O O . LEU A 1 91 ? -8.970 2.489 14.958 1.00 97.31 91 LEU A O 1
ATOM 684 N N . LYS A 1 92 ? -7.553 0.792 14.571 1.00 96.94 92 LYS A N 1
ATOM 685 C CA . LYS A 1 92 ? -8.584 -0.250 14.656 1.00 96.94 92 LYS A CA 1
ATOM 686 C C . LYS A 1 92 ? -9.254 -0.241 16.032 1.00 96.94 92 LYS A C 1
ATOM 688 O O . LYS A 1 92 ? -10.478 -0.257 16.116 1.00 96.94 92 LYS A O 1
ATOM 693 N N . ARG A 1 93 ? -8.471 -0.176 17.120 1.00 97.25 93 ARG A N 1
ATOM 694 C CA . ARG A 1 93 ? -9.010 -0.102 18.493 1.00 97.25 93 ARG A CA 1
ATOM 695 C C . ARG A 1 93 ? -9.788 1.182 18.769 1.00 97.25 93 ARG A C 1
ATOM 697 O O . ARG A 1 93 ? -10.693 1.154 19.592 1.00 97.25 93 ARG A O 1
ATOM 704 N N . ALA A 1 94 ? -9.479 2.267 18.068 1.00 97.31 94 ALA A N 1
ATOM 705 C CA . ALA A 1 94 ? -10.242 3.511 18.116 1.00 97.31 94 ALA A CA 1
ATOM 706 C C . ALA A 1 94 ? -11.539 3.482 17.273 1.00 97.31 94 ALA A C 1
ATOM 708 O O . ALA A 1 94 ? -12.241 4.486 17.220 1.00 97.31 94 ALA A O 1
ATOM 709 N N . GLY A 1 95 ? -11.875 2.354 16.632 1.00 97.12 95 GLY A N 1
ATOM 710 C CA . GLY A 1 95 ? -13.133 2.165 15.901 1.00 97.12 95 GLY A CA 1
ATOM 711 C C . GLY A 1 95 ? -13.087 2.532 14.415 1.00 97.12 95 GLY A C 1
ATOM 712 O O . GLY A 1 95 ? -14.127 2.533 13.761 1.00 97.12 95 GLY A O 1
ATOM 713 N N . TYR A 1 96 ? -11.910 2.821 13.854 1.00 97.69 96 TYR A N 1
ATOM 714 C CA . TYR A 1 96 ? -11.772 3.100 12.424 1.00 97.69 96 TYR A CA 1
ATOM 715 C C . TYR A 1 96 ? -11.712 1.809 11.599 1.00 97.69 96 TYR A C 1
ATOM 717 O O . TYR A 1 96 ? -11.163 0.796 12.037 1.00 97.69 96 TYR A O 1
ATOM 725 N N . ARG A 1 97 ? -12.204 1.868 10.355 1.00 97.06 97 ARG A N 1
ATOM 726 C CA . ARG A 1 97 ? -11.887 0.869 9.326 1.00 97.06 97 ARG A CA 1
ATOM 727 C C . ARG A 1 97 ? -10.513 1.195 8.748 1.00 97.06 97 ARG A C 1
ATOM 729 O O . ARG A 1 97 ? -10.338 2.256 8.156 1.00 97.06 97 ARG A O 1
ATOM 736 N N . VAL A 1 98 ? -9.546 0.301 8.921 1.00 97.25 98 VAL A N 1
ATOM 737 C CA . VAL A 1 98 ? -8.134 0.572 8.620 1.00 97.25 98 VAL A CA 1
ATOM 738 C C . VAL A 1 98 ? -7.615 -0.401 7.573 1.00 97.25 98 VAL A C 1
ATOM 740 O O . VAL A 1 98 ? -7.677 -1.611 7.768 1.00 97.25 98 VAL A O 1
ATOM 743 N N . GLY A 1 99 ? -7.069 0.130 6.480 1.00 96.38 99 GLY A N 1
ATOM 744 C CA . GLY A 1 99 ? -6.247 -0.625 5.537 1.00 96.38 99 GLY A CA 1
ATOM 745 C C . GLY A 1 99 ? -4.764 -0.481 5.879 1.00 96.38 99 GLY A C 1
ATOM 746 O O . GLY A 1 99 ? -4.302 0.619 6.182 1.00 96.38 99 GLY A O 1
ATOM 747 N N . VAL A 1 100 ? -4.015 -1.578 5.821 1.00 95.81 100 VAL A N 1
ATOM 748 C CA . VAL A 1 100 ? -2.564 -1.613 6.029 1.00 95.81 100 VAL A CA 1
ATOM 749 C C . VAL A 1 100 ? -1.887 -2.152 4.775 1.00 95.81 100 VAL A C 1
ATOM 751 O O . VAL A 1 100 ? -2.275 -3.199 4.260 1.00 95.81 100 VAL A O 1
ATOM 754 N N . PHE A 1 101 ? -0.857 -1.435 4.314 1.00 95.88 101 PHE A N 1
ATOM 755 C CA . PHE A 1 101 ? 0.033 -1.883 3.247 1.00 95.88 101 PHE A CA 1
ATOM 756 C C . PHE A 1 101 ? 1.464 -2.058 3.762 1.00 95.88 101 PHE A C 1
ATOM 758 O O . PHE A 1 101 ? 2.052 -1.117 4.300 1.00 95.88 101 PHE A O 1
ATOM 765 N N . THR A 1 102 ? 2.045 -3.242 3.567 1.00 93.25 102 THR A N 1
ATOM 766 C CA . THR A 1 102 ? 3.431 -3.554 3.946 1.00 93.25 102 THR A CA 1
ATOM 767 C C . THR A 1 102 ? 4.147 -4.348 2.853 1.00 93.25 102 THR A C 1
ATOM 769 O O . THR A 1 102 ? 3.548 -5.050 2.039 1.00 93.25 102 THR A O 1
ATOM 772 N N . SER A 1 103 ? 5.472 -4.204 2.789 1.00 90.62 103 SER A N 1
ATOM 773 C CA . SER A 1 103 ? 6.316 -4.998 1.894 1.00 90.62 103 SER A CA 1
ATOM 774 C C . SER A 1 103 ? 7.736 -5.144 2.465 1.00 90.62 103 SER A C 1
ATOM 776 O O . SER A 1 103 ? 8.191 -4.225 3.157 1.00 90.62 103 SER A O 1
ATOM 778 N N . PRO A 1 104 ? 8.454 -6.249 2.171 1.00 91.69 104 PRO A N 1
ATOM 779 C CA . PRO A 1 104 ? 7.977 -7.464 1.490 1.00 91.69 104 PRO A CA 1
ATOM 780 C C . PRO A 1 104 ? 6.989 -8.282 2.354 1.00 91.69 104 PRO A C 1
ATOM 782 O O . PRO A 1 104 ? 6.725 -7.914 3.493 1.00 91.69 104 PRO A O 1
ATOM 785 N N . HIS A 1 105 ? 6.423 -9.355 1.788 1.00 90.56 105 HIS A N 1
ATOM 786 C CA . HIS A 1 105 ? 5.655 -10.367 2.537 1.00 90.56 105 HIS A CA 1
ATOM 787 C C . HIS A 1 105 ? 6.577 -11.512 2.979 1.00 90.56 105 HIS A C 1
ATOM 789 O O . HIS A 1 105 ? 7.658 -11.656 2.399 1.00 90.56 105 HIS A O 1
ATOM 795 N N . LEU A 1 106 ? 6.153 -12.322 3.956 1.00 87.81 106 LEU A N 1
ATOM 796 C CA . LEU A 1 106 ? 6.930 -13.456 4.460 1.00 87.81 106 LEU A CA 1
ATOM 797 C C . LEU A 1 106 ? 6.480 -14.796 3.864 1.00 87.81 106 LEU A C 1
ATOM 799 O O . LEU A 1 106 ? 7.333 -15.525 3.363 1.00 87.81 106 LEU A O 1
ATOM 803 N N . SER A 1 107 ? 5.177 -15.104 3.880 1.00 89.62 107 SER A N 1
ATOM 804 C CA . SER A 1 107 ? 4.656 -16.404 3.412 1.00 89.62 107 SER A CA 1
ATOM 805 C C . SER A 1 107 ? 3.659 -16.269 2.262 1.00 89.62 107 SER A C 1
ATOM 807 O O . SER A 1 107 ? 3.743 -17.006 1.285 1.00 89.62 107 SER A O 1
ATOM 809 N N . SER A 1 108 ? 2.731 -15.314 2.349 1.00 90.38 108 SER A N 1
ATOM 810 C CA . SER A 1 108 ? 1.678 -15.098 1.350 1.00 90.38 108 SER A CA 1
ATOM 811 C C . SER A 1 108 ? 1.690 -13.679 0.792 1.00 90.38 108 SER A C 1
ATOM 813 O O . SER A 1 108 ? 1.856 -12.704 1.525 1.00 90.38 108 SER A O 1
ATOM 815 N N . TYR A 1 109 ? 1.420 -13.533 -0.512 1.00 91.12 109 TYR A N 1
ATOM 816 C CA . TYR A 1 109 ? 1.262 -12.216 -1.139 1.00 91.12 109 TYR A CA 1
ATOM 817 C C . TYR A 1 109 ? 0.146 -11.388 -0.480 1.00 91.12 109 TYR A C 1
ATOM 819 O O . TYR A 1 109 ? 0.244 -10.160 -0.425 1.00 91.12 109 TYR A O 1
ATOM 827 N N . CYS A 1 110 ? -0.871 -12.057 0.069 1.00 91.81 110 CYS A N 1
ATOM 828 C CA . CYS A 1 110 ? -2.008 -11.429 0.736 1.00 91.81 110 CYS A CA 1
ATOM 829 C C . CYS A 1 110 ? -1.614 -10.690 2.026 1.00 91.81 110 CYS A C 1
ATOM 831 O O . CYS A 1 110 ? -2.306 -9.760 2.420 1.00 91.81 110 CYS A O 1
ATOM 833 N N . GLU A 1 111 ? -0.464 -11.001 2.635 1.00 91.56 111 GLU A N 1
ATOM 834 C CA . GLU A 1 111 ? 0.045 -10.271 3.810 1.00 91.56 111 GLU A CA 1
ATOM 835 C C . GLU A 1 111 ? 0.351 -8.796 3.510 1.00 91.56 111 GLU A C 1
ATOM 837 O O . GLU A 1 111 ? 0.423 -7.976 4.425 1.00 91.56 111 GLU A O 1
ATOM 842 N N . ARG A 1 112 ? 0.545 -8.437 2.233 1.00 94.06 112 ARG A N 1
ATOM 843 C CA . ARG A 1 112 ? 0.888 -7.065 1.842 1.00 94.06 112 ARG A CA 1
ATOM 844 C C . ARG A 1 112 ? -0.261 -6.084 1.990 1.00 94.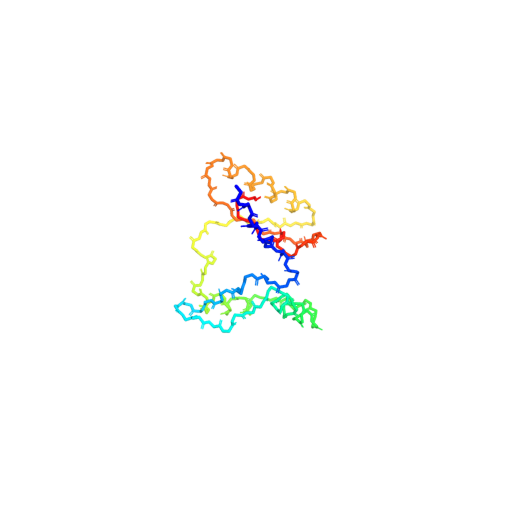06 112 ARG A C 1
ATOM 846 O O . ARG A 1 112 ? 0.009 -4.890 2.055 1.00 94.06 112 ARG A O 1
ATOM 853 N N . LEU A 1 113 ? -1.506 -6.549 1.953 1.00 94.50 113 LEU A N 1
ATOM 854 C CA . LEU A 1 113 ? -2.706 -5.716 1.934 1.00 94.50 113 LEU A CA 1
ATOM 855 C C . LEU A 1 113 ? -3.739 -6.335 2.866 1.00 94.50 113 LEU A C 1
ATOM 857 O O . LEU A 1 113 ? -4.322 -7.366 2.552 1.00 94.50 113 LEU A O 1
ATOM 861 N N . VAL A 1 114 ? -3.979 -5.685 3.998 1.00 93.31 114 VAL A N 1
ATOM 862 C CA . VAL A 1 114 ? -4.863 -6.206 5.042 1.00 93.31 114 VAL A CA 1
ATOM 863 C C . VAL A 1 114 ? -5.860 -5.127 5.449 1.00 93.31 114 VAL A C 1
ATOM 865 O O . VAL A 1 114 ? -5.486 -3.965 5.610 1.00 93.31 114 VAL A O 1
ATOM 868 N N . ILE A 1 115 ? -7.131 -5.492 5.616 1.00 94.25 115 ILE A N 1
ATOM 869 C CA . ILE A 1 115 ? -8.188 -4.582 6.072 1.00 94.25 115 ILE A CA 1
ATOM 870 C C . ILE A 1 115 ? -8.669 -5.057 7.436 1.00 94.25 115 ILE A C 1
ATOM 872 O O . ILE A 1 115 ? -9.213 -6.145 7.551 1.00 94.25 115 ILE A O 1
ATOM 876 N N . ASN A 1 116 ? -8.545 -4.195 8.444 1.00 91.12 116 ASN A N 1
ATOM 877 C CA . ASN A 1 116 ? -8.882 -4.474 9.839 1.00 91.12 116 ASN A CA 1
ATOM 878 C C . ASN A 1 116 ? -8.083 -5.628 10.464 1.00 91.12 116 ASN A C 1
ATOM 880 O O . ASN A 1 116 ? -8.577 -6.265 11.394 1.00 91.12 116 ASN A O 1
ATOM 884 N N . GLY A 1 117 ? -6.825 -5.807 10.057 1.00 71.88 117 GLY A N 1
ATOM 885 C CA . GLY A 1 117 ? -5.982 -6.923 10.510 1.00 71.88 117 GLY A CA 1
ATOM 886 C C . GLY A 1 117 ? -6.465 -8.265 9.979 1.00 71.88 117 GLY A C 1
ATOM 887 O O . GLY A 1 117 ? -6.028 -9.265 10.576 1.00 71.88 117 GLY A O 1
#

Nearest PDB structures (foldseek):
  1o5z-assembly1_A  TM=8.552E-01  e=2.452E-04  Thermotoga maritima
  8sf7-assembly1_5G  TM=1.123E-01  e=7.340E+00  Tetrahymena thermophila

Secondary structure (DSSP, 8-state):
------------TT----EEEEETTEEEEEEPHHHHHHHHHHGGGG-----SHHHHHHHHHTT-GGGSS------SSS-HHHHHHHHHHHHHHTT---EEE-SS-SS-GGGGEEE--

Foldseek 3Di:
DDDDDPDDPDPDPDCQPQAQDDPDPDTDRGDHPVRVVVVVVVVCVPDDDDDCVVVVVVCVSVVNVVPVDDDDDDDDDDCSVVVQVVVLVVVLVVVDFDWGADDDDDPDNCVRIDTSD